Protein AF-A0AAN8SX82-F1 (afdb_monomer_lite)

Organism: Solanum bulbocastanum (NCBI:txid147425)

Secondary structure (DSSP, 8-state):
------------EEEEE-------------------SSHHHHHHHHHHHHHH----HHHHHHHHH-HHHHHHHHHH-PPPPPHHHHHHHHHHHHHHHHH---EEEEE-SHHHHHHHHHHHHHHHHHHHHHTS--S------

pLDDT: mean 71.56, std 21.74, range [29.61, 97.31]

Sequence (141 aa):
MGDNRRCLCSHGISGYVTVRASSSSAHFQNNVRSIALTEFIELFFANRYRRIRGLAVTDINAAEWCEKKMEYTLLCGKPEKTKAMKAGSSRHEALKEEVIKKVKVRVDSAEDVWALKFFNFIVGANPLLFDGLTRELPLFC

InterPro domains:
  IPR019190 Exonuclease V [PF09810] (48-140)
  IPR019190 Exonuclease V [PTHR14464] (46-140)

Foldseek 3Di:
DDDPPPPPPDDFDWAWAWDDDDDDDDDDDDDDDDDDDVCPVVVVLVVLCVVPHPDDPVLVVVCVVPVVVSVCCSVVNDDDQDPVNVVVVVVLVVVQCVQTPIHIDTDRDPVSVVVRLVRQQVSQVVCCVVVVDHPDHDDDD

Radius of gyration: 20.15 Å; chains: 1; bounding box: 64×48×43 Å

Structure (mmCIF, N/CA/C/O backbone):
data_AF-A0AAN8SX82-F1
#
_entry.id   AF-A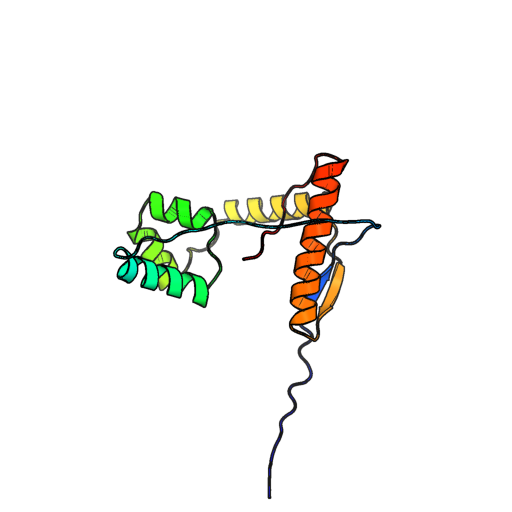0AAN8SX82-F1
#
loop_
_atom_site.group_PDB
_atom_site.id
_atom_site.type_symbol
_atom_site.label_atom_id
_atom_site.label_alt_id
_atom_site.label_comp_id
_atom_site.label_asym_id
_atom_site.label_entity_id
_atom_site.label_seq_id
_atom_site.pdbx_PDB_ins_code
_atom_site.Cartn_x
_atom_site.Cartn_y
_atom_site.Cartn_z
_atom_site.occupancy
_atom_site.B_iso_or_equiv
_atom_site.auth_seq_id
_atom_site.auth_comp_id
_atom_site.auth_asym_id
_atom_site.auth_atom_id
_atom_site.pdbx_PDB_model_num
ATOM 1 N N . MET A 1 1 ? 47.687 -2.735 0.431 1.00 36.25 1 MET A N 1
ATOM 2 C CA . MET A 1 1 ? 46.968 -3.793 -0.313 1.00 36.25 1 MET A CA 1
ATOM 3 C C . MET A 1 1 ? 45.875 -4.326 0.592 1.00 36.25 1 MET A C 1
ATOM 5 O O . MET A 1 1 ? 46.192 -4.887 1.628 1.00 36.25 1 MET A O 1
ATOM 9 N N . GLY A 1 2 ? 44.615 -4.049 0.269 1.00 34.31 2 GLY A N 1
ATOM 10 C CA . GLY A 1 2 ? 43.476 -4.384 1.123 1.00 34.31 2 GLY A CA 1
ATOM 11 C C . GLY A 1 2 ? 42.199 -3.730 0.608 1.00 34.31 2 GLY A C 1
ATOM 12 O O . GLY A 1 2 ? 41.599 -2.924 1.305 1.00 34.31 2 GLY A O 1
ATOM 13 N N . ASP A 1 3 ? 41.845 -4.023 -0.644 1.00 31.14 3 ASP A N 1
ATOM 14 C CA . ASP A 1 3 ? 40.571 -3.635 -1.250 1.00 31.14 3 ASP A CA 1
ATOM 15 C C . ASP A 1 3 ? 39.523 -4.692 -0.870 1.00 31.14 3 ASP A C 1
ATOM 17 O O . ASP A 1 3 ? 39.472 -5.781 -1.442 1.00 31.14 3 ASP A O 1
ATOM 21 N N . ASN A 1 4 ? 38.746 -4.410 0.179 1.00 32.25 4 ASN A N 1
ATOM 22 C CA . ASN A 1 4 ? 37.670 -5.278 0.648 1.00 32.25 4 ASN A CA 1
ATOM 23 C C . ASN A 1 4 ? 36.369 -4.884 -0.062 1.00 32.25 4 ASN A C 1
ATOM 25 O O . ASN A 1 4 ? 35.487 -4.249 0.520 1.00 32.25 4 ASN A O 1
ATOM 29 N N . ARG A 1 5 ? 36.260 -5.275 -1.338 1.00 37.59 5 ARG A N 1
ATOM 30 C CA . ARG A 1 5 ? 34.985 -5.367 -2.055 1.00 37.59 5 ARG A CA 1
ATOM 31 C C . ARG A 1 5 ? 34.102 -6.387 -1.344 1.00 37.59 5 ARG A C 1
ATOM 33 O O . ARG A 1 5 ? 34.117 -7.576 -1.648 1.00 37.59 5 ARG A O 1
ATOM 40 N N . ARG A 1 6 ? 33.328 -5.917 -0.368 1.00 34.41 6 ARG A N 1
ATOM 41 C CA . ARG A 1 6 ? 32.307 -6.725 0.289 1.00 34.41 6 ARG A CA 1
ATOM 42 C C . ARG A 1 6 ? 31.091 -6.787 -0.630 1.00 34.41 6 ARG A C 1
ATOM 44 O O . ARG A 1 6 ? 30.217 -5.927 -0.592 1.00 34.41 6 ARG A O 1
ATOM 51 N N . CYS A 1 7 ? 31.082 -7.810 -1.480 1.00 33.47 7 CYS A N 1
ATOM 52 C CA . CYS A 1 7 ? 29.900 -8.297 -2.174 1.00 33.47 7 CYS A CA 1
ATOM 53 C C . CYS A 1 7 ? 28.770 -8.494 -1.151 1.00 33.47 7 CYS A C 1
ATOM 55 O O . CYS A 1 7 ? 28.850 -9.378 -0.301 1.00 33.47 7 CYS A O 1
ATOM 57 N N . LEU A 1 8 ? 27.723 -7.675 -1.221 1.00 34.47 8 LEU A N 1
ATOM 58 C CA . LEU A 1 8 ? 26.457 -7.912 -0.527 1.00 34.47 8 LEU A CA 1
ATOM 59 C C . LEU A 1 8 ? 25.473 -8.549 -1.516 1.00 34.47 8 LEU A C 1
ATOM 61 O O . LEU A 1 8 ? 24.435 -7.986 -1.841 1.00 34.47 8 LEU A O 1
ATOM 65 N N . CYS A 1 9 ? 25.816 -9.739 -2.006 1.00 38.53 9 CYS A N 1
ATOM 66 C CA . CYS A 1 9 ? 24.846 -10.652 -2.601 1.00 38.53 9 CYS A CA 1
ATOM 67 C C . CYS A 1 9 ? 24.329 -11.556 -1.483 1.00 38.53 9 CYS A C 1
ATOM 69 O O . CYS A 1 9 ? 25.017 -12.519 -1.170 1.00 38.53 9 CYS A O 1
ATOM 71 N N . SER A 1 10 ? 23.174 -11.233 -0.882 1.00 35.22 10 SER A N 1
ATOM 72 C CA . SER A 1 10 ? 22.257 -12.198 -0.230 1.00 35.22 10 SER A CA 1
ATOM 73 C C . SER A 1 10 ? 21.246 -11.506 0.694 1.00 35.22 10 SER A C 1
ATOM 75 O O . SER A 1 10 ? 21.311 -11.656 1.909 1.00 35.22 10 SER A O 1
ATOM 77 N N . HIS A 1 11 ? 20.284 -10.775 0.137 1.00 33.06 11 HIS A N 1
ATOM 78 C CA . HIS A 1 11 ? 18.983 -10.586 0.788 1.00 33.06 11 HIS A CA 1
ATOM 79 C C . HIS A 1 11 ? 17.925 -10.718 -0.301 1.00 33.06 11 HIS A C 1
ATOM 81 O O . HIS A 1 11 ? 17.509 -9.727 -0.889 1.00 33.06 11 HIS A O 1
ATOM 87 N N . GLY A 1 12 ? 17.554 -11.963 -0.617 1.00 33.12 12 GLY A N 1
ATOM 88 C CA . GLY A 1 12 ? 16.470 -12.240 -1.553 1.00 33.12 12 GLY A CA 1
ATOM 89 C C . GLY A 1 12 ? 15.200 -11.572 -1.041 1.00 33.12 12 GLY A C 1
ATOM 90 O O . GLY A 1 12 ? 14.645 -11.975 -0.016 1.00 33.12 12 GLY A O 1
ATOM 91 N N . ILE A 1 13 ? 14.769 -10.518 -1.725 1.00 41.25 13 ILE A N 1
ATOM 92 C CA . ILE A 1 13 ? 13.527 -9.827 -1.411 1.00 41.25 13 ILE A CA 1
ATOM 93 C C . ILE A 1 13 ? 12.418 -10.791 -1.839 1.00 41.25 13 ILE A C 1
ATOM 95 O O . ILE A 1 13 ? 12.281 -11.132 -3.011 1.00 41.25 13 ILE A O 1
ATOM 99 N N . SER A 1 14 ? 11.664 -11.320 -0.875 1.00 40.97 14 SER A N 1
ATOM 100 C CA . SER A 1 14 ? 10.545 -12.221 -1.163 1.00 40.97 14 SER A CA 1
ATOM 101 C C . SER A 1 14 ? 9.397 -11.403 -1.758 1.00 40.97 14 SER A C 1
ATOM 103 O O . SER A 1 14 ? 8.643 -10.761 -1.028 1.00 40.97 14 SER A O 1
ATOM 105 N N . GLY A 1 15 ? 9.258 -11.428 -3.080 1.00 53.84 15 GLY A N 1
ATOM 106 C CA . GLY A 1 15 ? 8.089 -10.926 -3.793 1.00 53.84 15 GLY A CA 1
ATOM 107 C C . GLY A 1 15 ? 6.920 -11.906 -3.713 1.00 53.84 15 GLY A C 1
ATOM 108 O O . GLY A 1 15 ? 7.077 -13.053 -3.291 1.00 53.84 15 GLY A O 1
ATOM 109 N N . TYR A 1 16 ? 5.732 -11.458 -4.120 1.00 51.47 16 TYR A N 1
ATOM 110 C CA . TYR A 1 16 ? 4.589 -12.339 -4.338 1.00 51.47 16 TYR A CA 1
ATOM 111 C C . TYR A 1 16 ? 4.025 -12.125 -5.753 1.00 51.47 16 TYR A C 1
ATOM 113 O O . TYR A 1 16 ? 3.827 -10.987 -6.178 1.00 51.47 16 TYR A O 1
ATOM 121 N N . VAL A 1 17 ? 3.782 -13.223 -6.467 1.00 46.62 17 VAL A N 1
ATOM 122 C CA . VAL A 1 17 ? 3.201 -13.324 -7.813 1.00 46.62 17 VAL A CA 1
ATOM 123 C C . VAL A 1 17 ? 1.800 -13.915 -7.705 1.00 46.62 17 VAL A C 1
ATOM 125 O O . VAL A 1 17 ? 1.540 -14.768 -6.861 1.00 46.62 17 VAL A O 1
ATOM 128 N N . THR A 1 18 ? 0.890 -13.486 -8.566 1.00 48.75 18 THR A N 1
ATOM 129 C CA . THR A 1 18 ? -0.498 -13.961 -8.626 1.00 48.75 18 THR A CA 1
ATOM 130 C C . THR A 1 18 ? -0.740 -14.513 -10.039 1.00 48.75 18 THR A C 1
ATOM 132 O O . THR A 1 18 ? -0.568 -13.773 -10.983 1.00 48.75 18 THR A O 1
ATOM 135 N N . VAL A 1 19 ? -1.025 -15.807 -10.264 1.00 38.09 19 VAL A N 1
ATOM 136 C CA . VAL A 1 19 ? -0.973 -16.410 -11.631 1.00 38.09 19 VAL A CA 1
ATOM 137 C C . VAL A 1 19 ? -2.336 -16.944 -12.102 1.00 38.09 19 VAL A C 1
ATOM 139 O O . VAL A 1 19 ? -2.891 -17.790 -11.402 1.00 38.09 19 VAL A O 1
ATOM 142 N N . ARG A 1 20 ? -2.804 -16.590 -13.322 1.00 37.50 20 ARG A N 1
ATOM 143 C CA . ARG A 1 20 ? -3.320 -17.557 -14.335 1.00 37.50 20 ARG A CA 1
ATOM 144 C C . ARG A 1 20 ? -3.482 -16.979 -15.764 1.00 37.50 20 ARG A C 1
ATOM 146 O O . ARG A 1 20 ? -3.877 -15.835 -15.918 1.00 37.50 20 ARG A O 1
ATOM 153 N N . ALA A 1 21 ? -3.166 -17.849 -16.740 1.00 33.38 21 ALA A N 1
ATOM 154 C CA . ALA A 1 21 ? -3.396 -17.901 -18.201 1.00 33.38 21 ALA A CA 1
ATOM 155 C C . ALA A 1 21 ? -3.563 -16.602 -19.039 1.00 33.38 21 ALA A C 1
ATOM 157 O O . ALA A 1 21 ? -4.470 -15.807 -18.835 1.00 33.38 21 ALA A O 1
ATOM 158 N N . SER A 1 22 ? -2.682 -16.510 -20.047 1.00 35.69 22 SER A N 1
ATOM 159 C CA . SER A 1 22 ? -2.584 -15.626 -21.235 1.00 35.69 22 SER A CA 1
ATOM 160 C C . SER A 1 22 ? -3.924 -15.209 -21.877 1.00 35.69 22 SER A C 1
ATOM 162 O O . SER A 1 22 ? -4.836 -16.025 -21.896 1.00 35.69 22 SER A O 1
ATOM 164 N N . SER A 1 23 ? -4.116 -14.017 -22.471 1.00 38.12 23 SER A N 1
ATOM 165 C CA . SER A 1 23 ? -3.261 -13.275 -23.432 1.00 38.12 23 SER A CA 1
ATOM 166 C C . SER A 1 23 ? -3.745 -11.821 -23.706 1.00 38.12 23 SER A C 1
ATOM 168 O O . SER A 1 23 ? -4.950 -11.622 -23.799 1.00 38.12 23 SER A O 1
ATOM 170 N N . SER A 1 24 ? -2.787 -10.894 -23.966 1.00 37.41 24 SER A N 1
ATOM 171 C CA . SER A 1 24 ? -2.795 -9.664 -24.839 1.00 37.41 24 SER A CA 1
ATOM 172 C C . SER A 1 24 ? -3.853 -8.547 -24.655 1.00 37.41 24 SER A C 1
ATOM 174 O O . SER A 1 24 ? -5.013 -8.863 -24.474 1.00 37.41 24 SER A O 1
ATOM 176 N N . SER A 1 25 ? -3.642 -7.233 -24.877 1.00 36.22 25 SER A N 1
ATOM 177 C CA . SER A 1 25 ? -2.532 -6.243 -24.963 1.00 36.22 25 SER A CA 1
ATOM 178 C C . SER A 1 25 ? -3.181 -4.835 -25.146 1.00 36.22 25 SER A C 1
ATOM 180 O O . SER A 1 25 ? -4.325 -4.780 -25.589 1.00 36.22 25 SER A O 1
ATOM 182 N N . ALA A 1 26 ? -2.411 -3.747 -24.933 1.00 36.38 26 ALA A N 1
ATOM 183 C CA . ALA A 1 26 ? -2.594 -2.340 -25.386 1.00 36.38 26 ALA A CA 1
ATOM 184 C C . ALA A 1 26 ? -3.407 -1.366 -24.495 1.00 36.38 26 ALA A C 1
ATOM 186 O O . ALA A 1 26 ? -4.350 -1.766 -23.831 1.00 36.38 26 ALA A O 1
ATOM 187 N N . HIS A 1 27 ? -3.170 -0.043 -24.473 1.00 29.61 27 HIS A N 1
ATOM 188 C CA . HIS A 1 27 ? -1.968 0.812 -24.570 1.00 29.61 27 HIS A CA 1
ATOM 189 C C . HIS A 1 27 ? -2.339 2.176 -23.918 1.00 29.61 27 HIS A C 1
ATOM 191 O O . HIS A 1 27 ? -3.500 2.574 -23.911 1.00 29.61 27 HIS A O 1
ATOM 197 N N . PHE A 1 28 ? -1.348 2.859 -23.349 1.00 33.84 28 PHE A N 1
ATOM 198 C CA . PHE A 1 28 ? -1.391 4.055 -22.481 1.00 33.84 28 PHE A CA 1
ATOM 199 C C . PHE A 1 28 ? -1.443 5.398 -23.257 1.00 33.84 28 PHE A C 1
ATOM 201 O O . PHE A 1 28 ? -0.875 5.445 -24.344 1.00 33.84 28 PHE A O 1
ATOM 208 N N . GLN A 1 29 ? -2.008 6.486 -22.684 1.00 41.62 29 GLN A N 1
ATOM 209 C CA . GLN A 1 29 ? -1.299 7.764 -22.378 1.00 41.62 29 GLN A CA 1
ATOM 210 C C . GLN A 1 29 ? -2.193 8.933 -21.889 1.00 41.62 29 GLN A C 1
ATOM 212 O O . GLN A 1 29 ? -3.299 9.154 -22.369 1.00 41.62 29 GLN A O 1
ATOM 217 N N . ASN A 1 30 ? -1.631 9.697 -20.939 1.00 45.00 30 ASN A N 1
ATOM 218 C CA . ASN A 1 30 ? -2.155 10.889 -20.249 1.00 45.00 30 ASN A CA 1
ATOM 219 C C . ASN A 1 30 ? -1.647 12.205 -20.878 1.00 45.00 30 ASN A C 1
ATOM 221 O O . ASN A 1 30 ? -0.646 12.199 -21.592 1.00 45.00 30 ASN A O 1
ATOM 225 N N . ASN A 1 31 ? -2.225 13.353 -20.494 1.00 33.97 31 ASN A N 1
ATOM 226 C CA . ASN A 1 31 ? -1.607 14.672 -20.686 1.00 33.97 31 ASN A CA 1
ATOM 227 C C . ASN A 1 31 ? -1.845 15.580 -19.462 1.00 33.97 31 ASN A C 1
ATOM 229 O O . ASN A 1 31 ? -2.975 15.709 -18.998 1.00 33.97 31 ASN A O 1
ATOM 233 N N . VAL A 1 32 ? -0.780 16.199 -18.946 1.00 43.47 32 VAL A N 1
ATOM 234 C CA . VAL A 1 32 ? -0.779 17.116 -17.793 1.00 43.47 32 VAL A CA 1
ATOM 235 C C . VAL A 1 32 ? -0.088 18.408 -18.223 1.00 43.47 32 VAL A C 1
ATOM 237 O O . VAL A 1 32 ? 0.981 18.357 -18.832 1.00 43.47 32 VAL A O 1
ATOM 240 N N . ARG A 1 33 ? -0.656 19.568 -17.877 1.00 38.94 33 ARG A N 1
ATOM 241 C CA . ARG A 1 33 ? 0.026 20.867 -17.976 1.00 38.94 33 ARG A CA 1
ATOM 242 C C . ARG A 1 33 ? -0.132 21.673 -16.689 1.00 38.94 33 ARG A C 1
ATOM 244 O O . ARG A 1 33 ? -1.159 21.601 -16.025 1.00 38.94 33 ARG A O 1
ATOM 251 N N . SER A 1 34 ? 0.959 22.353 -16.349 1.00 45.25 34 SER A N 1
ATOM 252 C CA . SER A 1 34 ? 1.325 22.894 -15.042 1.00 45.25 34 SER A CA 1
ATOM 253 C C . SER A 1 34 ? 0.805 24.301 -14.784 1.00 45.25 34 SER A C 1
ATOM 255 O O . SER A 1 34 ? 0.550 25.050 -15.724 1.00 45.25 34 SER A O 1
ATOM 257 N N . ILE A 1 35 ? 0.779 24.690 -13.506 1.00 43.25 35 ILE A N 1
ATOM 258 C CA . ILE A 1 35 ? 0.732 26.091 -13.077 1.00 43.25 35 ILE A CA 1
ATOM 259 C C . ILE A 1 35 ? 1.632 26.235 -11.842 1.00 43.25 35 ILE A C 1
ATOM 261 O O . ILE A 1 35 ? 1.479 25.496 -10.872 1.00 43.25 35 ILE A O 1
ATOM 265 N N . ALA A 1 36 ? 2.590 27.158 -11.925 1.00 58.59 36 ALA A N 1
ATOM 266 C CA . ALA A 1 36 ? 3.586 27.468 -10.905 1.00 58.59 36 ALA A CA 1
ATOM 267 C C . ALA A 1 36 ? 3.127 28.652 -10.037 1.00 58.59 36 ALA A C 1
ATOM 269 O O . ALA A 1 36 ? 2.504 29.576 -10.560 1.00 58.59 36 ALA A O 1
ATOM 270 N N . LEU A 1 37 ? 3.506 28.605 -8.749 1.00 43.22 37 LEU A N 1
ATOM 271 C CA . LEU A 1 37 ? 3.448 29.618 -7.665 1.00 43.22 37 LEU A CA 1
ATOM 272 C C . LEU A 1 37 ? 2.671 29.235 -6.383 1.00 43.22 37 LEU A C 1
ATOM 274 O O . LEU A 1 37 ? 2.750 29.960 -5.397 1.00 43.22 37 LEU A O 1
ATOM 278 N N . THR A 1 38 ? 2.084 28.036 -6.302 1.00 51.47 38 THR A N 1
ATOM 279 C CA . THR A 1 38 ? 1.798 27.321 -5.027 1.00 51.47 38 THR A CA 1
ATOM 280 C C . THR A 1 38 ? 3.000 26.500 -4.528 1.00 51.47 38 THR A C 1
ATOM 282 O O . THR A 1 38 ? 2.935 25.782 -3.530 1.00 51.47 38 THR A O 1
ATOM 285 N N . GLU A 1 39 ? 4.128 26.608 -5.230 1.00 50.94 39 GLU A N 1
ATOM 286 C CA . GLU A 1 39 ? 5.157 25.580 -5.271 1.00 50.94 39 GLU A CA 1
ATOM 287 C C . GLU A 1 39 ? 5.915 25.385 -3.963 1.00 50.94 39 GLU A C 1
ATOM 289 O O . GLU A 1 39 ? 6.359 24.285 -3.748 1.00 50.94 39 GLU A O 1
ATOM 294 N N . PHE A 1 40 ? 6.073 26.337 -3.043 1.00 50.28 40 PHE A N 1
ATOM 295 C CA . PHE A 1 40 ? 6.997 26.100 -1.915 1.00 50.28 40 PHE A CA 1
ATOM 296 C C . PHE A 1 40 ? 6.439 25.166 -0.822 1.00 50.28 40 PHE A C 1
ATOM 298 O O . PHE A 1 40 ? 7.146 24.282 -0.331 1.00 50.28 40 PHE A O 1
ATOM 305 N N . ILE A 1 41 ? 5.161 25.327 -0.463 1.00 54.78 41 ILE A N 1
ATOM 306 C CA . ILE A 1 41 ? 4.468 24.446 0.492 1.00 54.78 41 ILE A CA 1
ATOM 307 C C . ILE A 1 41 ? 4.127 23.124 -0.199 1.00 54.78 41 ILE A C 1
ATOM 309 O O . ILE A 1 41 ? 4.460 22.061 0.324 1.00 54.78 41 ILE A O 1
ATOM 313 N N . GLU A 1 42 ? 3.583 23.184 -1.416 1.00 56.62 42 GLU A N 1
ATOM 314 C CA . GLU A 1 42 ? 3.315 22.004 -2.246 1.00 56.62 42 GLU A CA 1
ATOM 315 C C . GLU A 1 42 ? 4.579 21.181 -2.508 1.00 56.62 42 GLU A C 1
ATOM 317 O O . GLU A 1 42 ? 4.555 19.966 -2.370 1.00 56.62 42 GLU A O 1
ATOM 322 N N . LEU A 1 43 ? 5.724 21.804 -2.794 1.00 59.12 43 LEU A N 1
ATOM 323 C CA . LEU A 1 43 ? 7.001 21.117 -3.011 1.00 59.12 43 LEU A CA 1
ATOM 324 C C . LEU A 1 43 ? 7.543 20.531 -1.710 1.00 59.12 43 LEU A C 1
ATOM 326 O O . LEU A 1 43 ? 8.124 19.450 -1.742 1.00 59.12 43 LEU A O 1
ATOM 330 N N . PHE A 1 44 ? 7.353 21.182 -0.558 1.00 61.34 44 PHE A N 1
ATOM 331 C CA . PHE A 1 44 ? 7.737 20.598 0.728 1.00 61.34 44 PHE A CA 1
ATOM 332 C C . PHE A 1 44 ? 6.896 19.359 1.052 1.00 61.34 44 PHE A C 1
ATOM 334 O O . PHE A 1 44 ? 7.458 18.306 1.372 1.00 61.34 44 PHE A O 1
ATOM 341 N N . PHE A 1 45 ? 5.571 19.457 0.912 1.00 63.16 45 PHE A N 1
ATOM 342 C CA . PHE A 1 45 ? 4.659 18.333 1.101 1.00 63.16 45 PHE A CA 1
ATOM 343 C C . PHE A 1 45 ? 4.930 17.231 0.073 1.00 63.16 45 PHE A C 1
ATOM 345 O O . PHE A 1 45 ? 5.210 16.099 0.466 1.00 63.16 45 PHE A O 1
ATOM 352 N N . ALA A 1 46 ? 4.968 17.540 -1.222 1.00 62.84 46 ALA A N 1
ATOM 353 C CA . ALA A 1 46 ? 5.244 16.592 -2.299 1.00 62.84 46 ALA A CA 1
ATOM 354 C C . ALA A 1 46 ? 6.620 15.927 -2.162 1.00 62.84 46 ALA A C 1
ATOM 356 O O . ALA A 1 46 ? 6.721 14.712 -2.321 1.00 62.84 46 ALA A O 1
ATOM 357 N N . ASN A 1 47 ? 7.674 16.664 -1.791 1.00 66.00 47 ASN A N 1
ATOM 358 C CA . ASN A 1 47 ? 8.992 16.073 -1.533 1.00 66.00 47 ASN A CA 1
ATOM 359 C C . ASN A 1 47 ? 8.999 15.188 -0.286 1.00 66.00 47 ASN A C 1
ATOM 361 O O . ASN A 1 47 ? 9.769 14.230 -0.219 1.00 66.00 47 ASN A O 1
ATOM 365 N N . ARG A 1 48 ? 8.187 15.489 0.731 1.00 69.12 48 ARG A N 1
ATOM 366 C CA . ARG A 1 48 ? 8.032 14.624 1.911 1.00 69.12 48 ARG A CA 1
ATOM 367 C C . ARG A 1 48 ? 7.267 13.356 1.559 1.00 69.12 48 ARG A C 1
ATOM 369 O O . ARG A 1 48 ? 7.744 12.281 1.911 1.00 69.12 48 ARG A O 1
ATOM 376 N N . TYR A 1 49 ? 6.162 13.461 0.820 1.00 69.38 49 TYR A N 1
ATOM 377 C CA . TYR A 1 49 ? 5.461 12.303 0.270 1.00 69.38 49 TYR A CA 1
ATOM 378 C C . TYR A 1 49 ? 6.432 11.468 -0.562 1.00 69.38 49 TYR A C 1
ATOM 380 O O . TYR A 1 49 ? 6.803 10.379 -0.151 1.00 69.38 49 TYR A O 1
ATOM 388 N N . ARG A 1 50 ? 6.989 12.010 -1.645 1.00 65.25 50 ARG A N 1
ATOM 389 C CA . ARG A 1 50 ? 7.834 11.256 -2.581 1.00 65.25 50 ARG A CA 1
ATOM 390 C C . ARG A 1 50 ? 9.078 10.618 -1.944 1.00 65.25 50 ARG A C 1
ATOM 392 O O . ARG A 1 50 ? 9.526 9.587 -2.432 1.00 65.25 50 ARG A O 1
ATOM 399 N N . ARG A 1 51 ? 9.614 11.181 -0.850 1.00 67.81 51 ARG A N 1
ATOM 400 C CA . ARG A 1 51 ? 10.719 10.575 -0.079 1.00 67.81 51 ARG A CA 1
ATOM 401 C C . ARG A 1 51 ? 10.284 9.490 0.909 1.00 67.81 51 ARG A C 1
ATOM 403 O O . ARG A 1 51 ? 11.082 8.603 1.185 1.00 67.81 51 ARG A O 1
ATOM 410 N N . ILE A 1 52 ? 9.076 9.569 1.471 1.00 68.12 52 ILE A N 1
ATOM 411 C CA . ILE A 1 52 ? 8.602 8.656 2.528 1.00 68.12 52 ILE A CA 1
ATOM 412 C C . ILE A 1 52 ? 7.671 7.574 1.959 1.00 68.12 52 ILE A C 1
ATOM 414 O O . ILE A 1 52 ? 7.817 6.402 2.297 1.00 68.12 52 ILE A O 1
ATOM 418 N N . ARG A 1 53 ? 6.684 7.956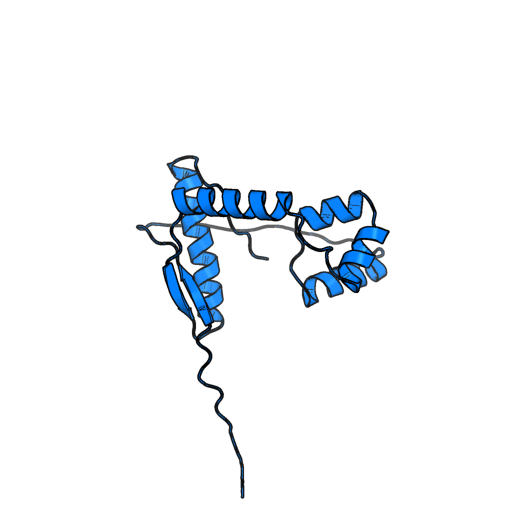 1.138 1.00 71.38 53 ARG A N 1
ATOM 419 C CA . ARG A 1 53 ? 5.667 7.070 0.544 1.00 71.38 53 ARG A CA 1
ATOM 420 C C . ARG A 1 53 ? 4.868 7.744 -0.581 1.00 71.38 53 ARG A C 1
ATOM 422 O O . ARG A 1 53 ? 4.617 8.943 -0.546 1.00 71.38 53 ARG A O 1
ATOM 429 N N . GLY A 1 54 ? 4.362 6.950 -1.525 1.00 75.69 54 GLY A N 1
ATOM 430 C CA . GLY A 1 54 ? 3.416 7.437 -2.538 1.00 75.69 54 GLY A CA 1
ATOM 431 C C . GLY A 1 54 ? 2.163 8.087 -1.930 1.00 75.69 54 GLY A C 1
ATOM 432 O O . GLY A 1 54 ? 1.740 7.722 -0.828 1.00 75.69 54 GLY A O 1
ATOM 433 N N . LEU A 1 55 ? 1.587 9.052 -2.654 1.00 80.19 55 LEU A N 1
ATOM 434 C CA . LEU A 1 55 ? 0.348 9.735 -2.279 1.00 80.19 55 LEU A CA 1
ATOM 435 C C . LEU A 1 55 ? -0.837 8.766 -2.402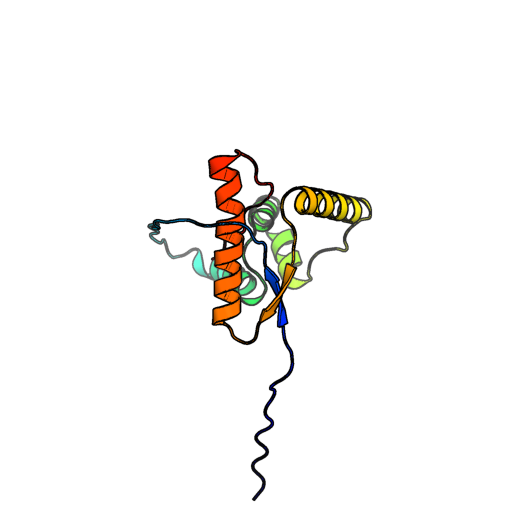 1.00 80.19 55 LEU A C 1
ATOM 437 O O . LEU A 1 55 ? -1.045 8.177 -3.461 1.00 80.19 55 LEU A O 1
ATOM 441 N N . ALA A 1 56 ? -1.616 8.602 -1.332 1.00 81.75 56 ALA A N 1
ATOM 442 C CA . ALA A 1 56 ? -2.846 7.813 -1.346 1.00 81.75 56 ALA A CA 1
ATOM 443 C C . ALA A 1 56 ? -4.088 8.714 -1.337 1.00 81.75 56 ALA A C 1
ATOM 445 O O . ALA A 1 56 ? -4.054 9.829 -0.824 1.00 81.75 56 ALA A O 1
ATOM 446 N N . VAL A 1 57 ? -5.230 8.196 -1.801 1.00 84.62 57 VAL A N 1
ATOM 447 C CA . VAL A 1 57 ? -6.528 8.901 -1.715 1.00 84.62 57 VAL A CA 1
ATOM 448 C C . VAL A 1 57 ? -6.856 9.294 -0.270 1.00 84.62 57 VAL A C 1
ATOM 450 O O . VAL A 1 57 ? -7.346 10.387 -0.010 1.00 84.62 57 VAL A O 1
ATOM 453 N N . THR A 1 58 ? -6.496 8.448 0.700 1.00 85.38 58 THR A N 1
ATOM 454 C CA . THR A 1 58 ? -6.650 8.773 2.126 1.00 85.38 58 THR A CA 1
ATOM 455 C C . THR A 1 58 ? -5.864 10.008 2.544 1.00 85.38 58 THR A C 1
ATOM 457 O O . THR A 1 58 ? -6.237 10.655 3.514 1.00 85.38 58 THR A O 1
ATOM 460 N N . ASP A 1 59 ? -4.755 10.298 1.861 1.00 84.38 59 ASP A N 1
ATOM 461 C CA . ASP A 1 59 ? -3.935 11.463 2.159 1.00 84.38 59 ASP A CA 1
ATOM 462 C C . ASP A 1 59 ? -4.586 12.742 1.616 1.00 84.38 59 ASP A C 1
ATOM 464 O O . ASP A 1 59 ? -4.636 13.738 2.329 1.00 84.38 59 ASP A O 1
ATOM 468 N N . ILE A 1 60 ? -5.181 12.683 0.420 1.00 84.81 60 ILE A N 1
ATOM 469 C CA . ILE A 1 60 ? -5.950 13.795 -0.160 1.00 84.81 60 ILE A CA 1
ATOM 470 C C . ILE A 1 60 ? -7.121 14.160 0.760 1.00 84.81 60 ILE A C 1
ATOM 472 O O . ILE A 1 60 ? -7.215 15.298 1.209 1.00 84.81 60 ILE A O 1
ATOM 476 N N . ASN A 1 61 ? -7.952 13.183 1.133 1.00 88.44 61 ASN A N 1
ATOM 477 C CA . ASN A 1 61 ? -9.107 13.434 2.004 1.00 88.44 61 ASN A CA 1
ATOM 478 C C . ASN A 1 61 ? -8.690 13.905 3.406 1.00 88.44 61 ASN A C 1
ATOM 480 O O . ASN A 1 61 ? -9.376 14.700 4.039 1.00 88.44 61 ASN A O 1
ATOM 484 N N . ALA A 1 62 ? -7.566 13.410 3.933 1.00 85.38 62 ALA A N 1
ATOM 485 C CA . ALA A 1 62 ? -7.083 13.850 5.237 1.00 85.38 62 ALA A CA 1
ATOM 486 C C . ALA A 1 62 ? -6.520 15.280 5.202 1.00 85.38 62 ALA A C 1
ATOM 488 O O . ALA A 1 62 ? -6.667 15.993 6.195 1.00 85.38 62 ALA A O 1
ATOM 489 N N . ALA A 1 63 ? -5.898 15.689 4.091 1.00 84.81 63 ALA A N 1
ATOM 490 C CA . ALA A 1 63 ? -5.461 17.065 3.878 1.00 84.81 63 ALA A CA 1
ATOM 491 C C . ALA A 1 63 ? -6.660 18.012 3.720 1.00 84.81 63 ALA A C 1
ATOM 493 O O . ALA A 1 63 ? -6.681 19.051 4.370 1.00 84.81 63 ALA A O 1
ATOM 494 N N . GLU A 1 64 ? -7.676 17.608 2.952 1.00 88.25 64 GLU A N 1
ATOM 495 C CA . GLU A 1 64 ? -8.924 18.364 2.775 1.00 88.25 64 GLU A CA 1
ATOM 496 C C . GLU A 1 64 ? -9.668 18.561 4.103 1.00 88.25 64 GLU A C 1
ATOM 498 O O . GLU A 1 64 ? -10.099 19.667 4.415 1.00 88.25 64 GLU A O 1
ATOM 503 N N . TRP A 1 65 ? -9.737 17.525 4.944 1.00 89.88 65 TRP A N 1
ATOM 504 C CA . TRP A 1 65 ? -10.363 17.644 6.262 1.00 89.88 65 TRP A CA 1
ATOM 505 C C . TRP A 1 65 ? -9.603 18.590 7.203 1.00 89.88 65 TRP A C 1
ATOM 507 O O . TRP A 1 65 ? -10.208 19.366 7.942 1.00 89.88 65 TRP A O 1
ATOM 517 N N . CYS A 1 66 ? -8.271 18.470 7.261 1.00 86.56 66 CYS A N 1
ATOM 518 C CA . CYS A 1 66 ? -7.421 19.350 8.060 1.00 86.56 66 CYS A CA 1
ATOM 519 C C . CYS A 1 66 ? -5.951 19.248 7.627 1.00 86.56 66 CYS A C 1
ATOM 521 O O . CYS A 1 66 ? -5.238 18.307 7.994 1.00 86.56 66 CYS A O 1
ATOM 523 N N . GLU A 1 67 ? -5.463 20.285 6.951 1.00 84.69 67 GLU A N 1
ATOM 524 C CA . GLU A 1 67 ? -4.076 20.389 6.482 1.00 84.69 67 GLU A CA 1
ATOM 525 C C . GLU A 1 67 ? -3.061 20.191 7.617 1.00 84.69 67 GLU A C 1
ATOM 527 O O . GLU A 1 67 ? -2.106 19.418 7.495 1.00 84.69 67 GLU A O 1
ATOM 532 N N . LYS A 1 68 ? -3.306 20.813 8.781 1.00 85.06 68 LYS A N 1
ATOM 533 C CA . LYS A 1 68 ? -2.393 20.727 9.929 1.00 85.06 68 LYS A CA 1
ATOM 534 C C . LYS A 1 68 ? -2.279 19.304 10.472 1.00 85.06 68 LYS A C 1
ATOM 536 O O . LYS A 1 68 ? -1.191 18.858 10.835 1.00 85.06 68 LYS A O 1
ATOM 541 N N . LYS A 1 69 ? -3.384 18.554 10.495 1.00 87.19 69 LYS A N 1
ATOM 542 C CA . LYS A 1 69 ? -3.390 17.140 10.898 1.00 87.19 69 LYS A CA 1
ATOM 543 C C . LYS A 1 69 ? -2.561 16.289 9.936 1.00 87.19 69 LYS A C 1
ATOM 545 O O . LYS A 1 69 ? -1.867 15.367 10.378 1.00 87.19 69 LYS A O 1
ATOM 550 N N . MET A 1 70 ? -2.617 16.590 8.640 1.00 85.25 70 MET A N 1
ATOM 551 C CA . MET A 1 70 ? -1.784 15.912 7.654 1.00 85.25 70 MET A CA 1
ATOM 552 C C . MET A 1 70 ? -0.299 16.211 7.875 1.00 85.25 70 MET A C 1
ATOM 554 O O . MET A 1 70 ? 0.506 15.281 7.920 1.00 85.25 70 MET A O 1
ATOM 558 N N . GLU A 1 71 ? 0.059 17.478 8.098 1.00 83.81 71 GLU A N 1
ATOM 559 C CA . GLU A 1 71 ? 1.434 17.875 8.422 1.00 83.81 71 GLU A CA 1
ATOM 560 C C . GLU A 1 71 ? 1.984 17.073 9.612 1.00 83.81 71 GLU A C 1
ATOM 562 O O . GLU A 1 71 ? 3.034 16.437 9.502 1.00 83.81 71 GLU A O 1
ATOM 567 N N . TYR A 1 72 ? 1.230 16.996 10.713 1.00 86.56 72 TYR A N 1
ATOM 568 C CA . TYR A 1 72 ? 1.608 16.181 11.872 1.00 86.56 72 TYR A CA 1
ATOM 569 C C . TYR A 1 72 ? 1.738 14.694 11.537 1.00 86.56 72 TYR A C 1
ATOM 571 O O . TYR A 1 72 ? 2.662 14.040 12.012 1.00 86.56 72 TYR A O 1
ATOM 579 N N . THR A 1 73 ? 0.863 14.151 10.690 1.00 86.25 73 THR A N 1
ATOM 580 C CA . THR A 1 73 ? 0.936 12.742 10.273 1.00 86.25 73 THR A CA 1
ATOM 581 C C . THR A 1 73 ? 2.207 12.449 9.467 1.00 86.25 73 THR A C 1
ATOM 583 O O . THR A 1 73 ? 2.779 11.365 9.589 1.00 86.25 73 THR A O 1
ATOM 586 N N . LEU A 1 74 ? 2.674 13.399 8.652 1.00 83.38 74 LEU A N 1
ATOM 587 C CA . LEU A 1 74 ? 3.916 13.268 7.880 1.00 83.38 74 LEU A CA 1
ATOM 588 C C . LEU A 1 74 ? 5.177 13.478 8.726 1.00 83.38 74 LEU A C 1
ATOM 590 O O . LEU A 1 74 ? 6.216 12.900 8.408 1.00 83.38 74 LEU A O 1
ATOM 594 N N . LEU A 1 75 ? 5.102 14.299 9.777 1.00 84.19 75 LEU A N 1
ATOM 595 C CA . LEU A 1 75 ? 6.226 14.579 10.675 1.00 84.19 75 LEU A CA 1
ATOM 596 C C . LEU A 1 75 ? 6.384 13.523 11.777 1.00 84.19 75 LEU A C 1
ATOM 598 O O . LEU A 1 75 ? 7.498 13.080 12.040 1.00 84.19 75 LEU A O 1
ATOM 602 N N . CYS A 1 76 ? 5.282 13.127 12.411 1.00 86.56 76 CYS A N 1
ATOM 603 C CA . CYS A 1 76 ? 5.266 12.280 13.607 1.00 86.56 76 CYS A CA 1
ATOM 604 C C . CYS A 1 76 ? 4.792 10.845 13.333 1.00 86.56 76 CYS A C 1
ATOM 606 O O . CYS A 1 76 ? 4.923 9.981 14.197 1.00 86.56 76 CYS A O 1
ATOM 608 N N . GLY A 1 77 ? 4.255 10.573 12.142 1.00 84.56 77 GLY A N 1
ATOM 609 C CA . GLY A 1 77 ? 3.695 9.273 11.782 1.00 84.56 77 GLY A CA 1
ATOM 610 C C . GLY A 1 77 ? 2.203 9.136 12.099 1.00 84.56 77 GLY A C 1
ATOM 611 O O . GLY A 1 77 ? 1.547 10.045 12.608 1.00 84.56 77 GLY A O 1
ATOM 612 N N . LYS A 1 78 ? 1.640 7.974 11.743 1.00 85.25 78 LYS A N 1
ATOM 613 C CA . LYS A 1 78 ? 0.223 7.656 11.972 1.00 85.25 78 LYS A CA 1
ATOM 614 C C . LYS A 1 78 ? 0.006 7.141 13.401 1.00 85.25 78 LYS A C 1
ATOM 616 O O . LYS A 1 78 ? 0.865 6.419 13.908 1.00 85.25 78 LYS A O 1
ATOM 621 N N . PRO A 1 79 ? -1.151 7.437 14.020 1.00 88.75 79 PRO A N 1
ATOM 622 C CA . PRO A 1 79 ? -1.511 6.855 15.308 1.00 88.75 79 PRO A CA 1
ATOM 623 C C . PRO A 1 79 ? -1.629 5.326 15.219 1.00 88.75 79 PRO A C 1
ATOM 625 O O . PRO A 1 79 ? -1.813 4.760 14.134 1.00 88.75 79 PRO A O 1
ATOM 628 N N . GLU A 1 80 ? -1.544 4.654 16.370 1.00 92.69 80 GLU A N 1
ATOM 629 C CA . GLU A 1 80 ? -1.656 3.197 16.424 1.00 92.69 80 GLU A CA 1
ATOM 630 C C . GLU A 1 80 ? -3.025 2.718 15.910 1.00 92.69 80 GLU A C 1
ATOM 632 O O . GLU A 1 80 ? -4.068 3.333 16.146 1.00 92.69 80 GLU A O 1
ATOM 637 N N . LYS A 1 81 ? -3.032 1.583 15.203 1.00 93.44 81 LYS A N 1
ATOM 638 C CA . LYS A 1 81 ? -4.263 0.972 14.697 1.00 93.44 81 LYS A CA 1
ATOM 639 C C . LYS A 1 81 ? -5.122 0.469 15.857 1.00 93.44 81 LYS A C 1
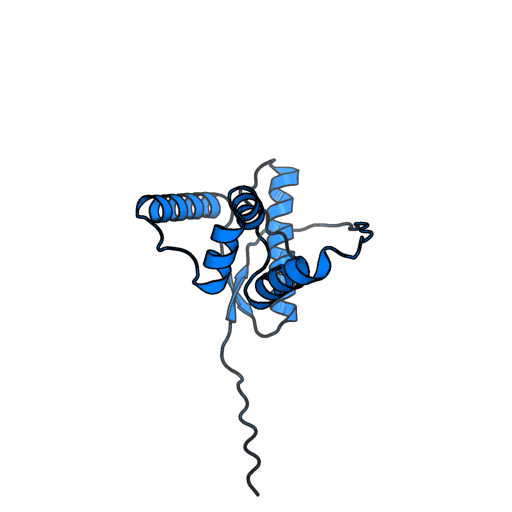ATOM 641 O O . LYS A 1 81 ? -4.695 -0.390 16.630 1.00 93.44 81 LYS A O 1
ATOM 646 N N . THR A 1 82 ? -6.372 0.916 15.904 1.00 97.00 82 THR A N 1
ATOM 647 C CA . THR A 1 82 ? -7.361 0.432 16.874 1.00 97.00 82 THR A CA 1
ATOM 648 C C . THR A 1 82 ? -7.733 -1.037 16.623 1.00 97.00 82 THR A C 1
ATOM 650 O O . THR A 1 82 ? -7.492 -1.584 15.541 1.00 97.00 82 THR A O 1
ATOM 653 N N . LYS A 1 83 ? -8.369 -1.692 17.608 1.00 97.31 83 LYS A N 1
ATOM 654 C CA . LYS A 1 83 ? -8.867 -3.077 17.465 1.00 97.31 83 LYS A CA 1
ATOM 655 C C . LYS A 1 83 ? -9.809 -3.227 16.261 1.00 97.31 83 LYS A C 1
ATOM 657 O O . LYS A 1 83 ? -9.670 -4.179 15.499 1.00 97.31 83 LYS A O 1
ATOM 662 N N . ALA A 1 84 ? -10.693 -2.251 16.044 1.00 96.56 84 ALA A N 1
ATOM 663 C CA . ALA A 1 84 ? -11.604 -2.229 14.901 1.00 96.56 84 ALA A CA 1
ATOM 664 C C . ALA A 1 84 ? -10.858 -2.112 13.559 1.00 96.56 84 ALA A C 1
ATOM 666 O O . ALA A 1 84 ? -11.161 -2.843 12.621 1.00 96.56 84 ALA A O 1
ATOM 667 N N . MET A 1 85 ? -9.825 -1.263 13.474 1.00 95.56 85 MET A N 1
ATOM 668 C CA . MET A 1 85 ? -9.001 -1.140 12.261 1.00 95.56 85 MET A CA 1
ATOM 669 C C . MET A 1 85 ? -8.229 -2.426 11.945 1.00 95.56 85 MET A C 1
ATOM 671 O O . MET A 1 85 ? -8.101 -2.799 10.777 1.00 95.56 85 MET A O 1
ATOM 675 N N . LYS A 1 86 ? -7.713 -3.109 12.978 1.00 96.25 86 LYS A N 1
ATOM 676 C CA . LYS A 1 86 ? -7.037 -4.409 12.835 1.00 96.25 86 LYS A CA 1
ATOM 677 C C . LYS A 1 86 ? -8.019 -5.460 12.299 1.00 96.25 86 LYS A C 1
ATOM 679 O O . LYS A 1 86 ? -7.723 -6.083 11.286 1.00 96.25 86 LYS A O 1
ATOM 684 N N . ALA A 1 87 ? -9.215 -5.562 12.886 1.00 96.94 87 ALA A N 1
ATOM 685 C CA . ALA A 1 87 ? -10.263 -6.477 12.426 1.00 96.94 87 ALA A CA 1
ATOM 686 C C . ALA A 1 87 ? -10.707 -6.200 10.977 1.00 96.94 87 ALA A C 1
ATOM 688 O O . ALA A 1 87 ? -10.799 -7.126 10.171 1.00 96.94 87 ALA A O 1
ATOM 689 N N . GLY A 1 88 ? -10.909 -4.926 10.617 1.00 96.50 88 GLY A N 1
ATOM 690 C CA . GLY A 1 88 ? -11.231 -4.529 9.245 1.00 96.50 88 GLY A CA 1
ATOM 691 C C . GLY A 1 88 ? -10.132 -4.912 8.251 1.00 96.50 88 GLY A C 1
ATOM 692 O O . GLY A 1 88 ? -10.428 -5.440 7.183 1.00 96.50 88 GLY A O 1
ATOM 693 N N . SER A 1 89 ? -8.861 -4.735 8.631 1.00 93.38 89 SER A N 1
ATOM 694 C CA . SER A 1 89 ? -7.715 -5.131 7.797 1.00 93.38 89 SER A CA 1
ATOM 695 C C . SER A 1 89 ? -7.676 -6.646 7.564 1.00 93.38 89 SER A C 1
ATOM 697 O O . SER A 1 89 ? -7.488 -7.078 6.430 1.00 93.38 89 SER A O 1
ATOM 699 N N . SER A 1 90 ? -7.902 -7.451 8.607 1.00 95.12 90 SER A N 1
ATOM 700 C CA . SER A 1 90 ? -7.929 -8.915 8.498 1.00 95.12 90 SER A CA 1
ATOM 701 C C . SER A 1 90 ? -9.075 -9.409 7.619 1.00 95.12 90 SER A C 1
ATOM 703 O O . SER A 1 90 ? -8.871 -10.274 6.770 1.00 95.12 90 SER A O 1
ATOM 705 N N . ARG A 1 91 ? -10.279 -8.838 7.771 1.00 95.19 91 ARG A N 1
ATOM 706 C CA . ARG A 1 91 ? -11.413 -9.204 6.912 1.00 95.19 91 ARG A CA 1
ATOM 707 C C . ARG A 1 91 ? -11.138 -8.848 5.456 1.00 95.19 91 ARG A C 1
ATOM 709 O O . ARG A 1 91 ? -11.443 -9.643 4.572 1.00 95.19 91 ARG A O 1
ATOM 716 N N . HIS A 1 92 ? -10.548 -7.681 5.220 1.00 92.88 92 HIS A N 1
ATOM 717 C CA . HIS A 1 92 ? -10.172 -7.233 3.886 1.00 92.88 92 HIS A CA 1
ATOM 718 C C . HIS A 1 92 ? -9.141 -8.153 3.229 1.00 92.88 92 HIS A C 1
ATOM 720 O O . HIS A 1 92 ? -9.264 -8.470 2.052 1.00 92.88 92 HIS A O 1
ATOM 726 N N . GLU A 1 93 ? -8.153 -8.635 3.984 1.00 90.00 93 GLU A N 1
ATOM 727 C CA . GLU A 1 93 ? -7.174 -9.600 3.477 1.00 90.00 93 GLU A CA 1
ATOM 728 C C . GLU A 1 93 ? -7.810 -10.951 3.130 1.00 90.00 93 GLU A C 1
ATOM 730 O O . GLU A 1 93 ? -7.601 -11.436 2.021 1.00 90.00 93 GLU A O 1
ATOM 735 N N . ALA A 1 94 ? -8.670 -11.492 3.999 1.00 91.31 94 ALA A N 1
ATOM 736 C CA . ALA A 1 94 ? -9.402 -12.728 3.715 1.00 91.31 94 ALA A CA 1
ATOM 737 C C . ALA A 1 94 ? -10.242 -12.615 2.428 1.00 91.31 94 ALA A C 1
ATOM 739 O O . ALA A 1 94 ? -10.214 -13.496 1.575 1.00 91.31 94 ALA A O 1
ATOM 740 N N . LEU A 1 95 ? -10.928 -11.481 2.244 1.00 90.38 95 LEU A N 1
ATOM 741 C CA . LEU A 1 95 ? -11.692 -11.195 1.028 1.00 90.38 95 LEU A CA 1
ATOM 742 C C . LEU A 1 95 ? -10.793 -11.118 -0.219 1.00 90.38 95 LEU A C 1
ATOM 744 O O . LEU A 1 95 ? -11.214 -11.505 -1.308 1.00 90.38 95 LEU A O 1
ATOM 748 N N . LYS A 1 96 ? -9.561 -10.619 -0.114 1.00 84.12 96 LYS A N 1
ATOM 749 C CA . LYS A 1 96 ? -8.638 -10.627 -1.260 1.00 84.12 96 LYS A CA 1
ATOM 750 C C . LYS A 1 96 ? -8.209 -12.040 -1.624 1.00 84.12 96 LYS A C 1
ATOM 752 O O . LYS A 1 96 ? -8.165 -12.357 -2.808 1.00 84.12 96 LYS A O 1
ATOM 757 N N . GLU A 1 97 ? -7.929 -12.874 -0.628 1.00 87.00 97 GLU A N 1
ATOM 758 C CA . GLU A 1 97 ? -7.476 -14.256 -0.825 1.00 87.00 97 GLU A CA 1
ATOM 759 C C . GLU A 1 97 ? -8.540 -15.163 -1.456 1.00 87.00 97 GLU A C 1
ATOM 761 O O . GLU A 1 97 ? -8.187 -16.104 -2.168 1.00 87.00 97 GLU A O 1
ATOM 766 N N . GLU A 1 98 ? -9.827 -14.853 -1.263 1.00 86.25 98 GLU A N 1
ATOM 767 C CA . GLU A 1 98 ? -10.939 -15.521 -1.958 1.00 86.25 98 GLU A CA 1
ATOM 768 C C . GLU A 1 98 ? -10.830 -15.392 -3.491 1.00 86.25 98 GLU A C 1
ATOM 770 O O . GLU A 1 98 ? -11.205 -16.315 -4.211 1.00 86.25 98 GLU A O 1
ATOM 775 N N . VAL A 1 99 ? -10.308 -14.264 -3.994 1.00 81.69 99 VAL A N 1
ATOM 776 C CA . VAL A 1 99 ? -10.255 -13.951 -5.435 1.00 81.69 99 VAL A CA 1
ATOM 777 C C . VAL A 1 99 ? -8.850 -14.158 -6.006 1.00 81.69 99 VAL A C 1
ATOM 779 O O . VAL A 1 99 ? -8.691 -14.694 -7.099 1.00 81.69 99 VAL A O 1
ATOM 782 N N . ILE A 1 100 ? -7.812 -13.745 -5.274 1.00 81.81 100 ILE A N 1
ATOM 783 C CA . ILE A 1 100 ? -6.429 -13.687 -5.756 1.00 81.81 100 ILE A CA 1
ATOM 784 C C . ILE A 1 100 ? -5.498 -14.372 -4.750 1.00 81.81 100 ILE A C 1
ATOM 786 O O . ILE A 1 100 ? -5.367 -13.945 -3.603 1.00 81.81 100 ILE A O 1
ATOM 790 N N . LYS A 1 101 ? -4.773 -15.405 -5.196 1.00 84.75 101 LYS A N 1
ATOM 791 C CA . LYS A 1 101 ? -3.805 -16.140 -4.364 1.00 84.75 101 LYS A CA 1
ATOM 792 C C . LYS A 1 101 ? -2.394 -15.580 -4.515 1.00 84.75 101 LYS A C 1
ATOM 794 O O . LYS A 1 101 ? -1.857 -15.545 -5.620 1.00 84.75 101 LYS A O 1
ATOM 799 N N . LYS A 1 102 ? -1.772 -15.205 -3.395 1.00 83.75 102 LYS A N 1
ATOM 800 C CA . LYS A 1 102 ? -0.386 -14.713 -3.340 1.00 83.75 102 LYS A CA 1
ATOM 801 C C . LYS A 1 102 ? 0.599 -15.890 -3.326 1.00 83.75 102 LYS A C 1
ATOM 803 O O . LYS A 1 102 ? 0.585 -16.697 -2.401 1.00 83.75 102 LYS A O 1
ATOM 808 N N . VAL A 1 103 ? 1.492 -15.965 -4.308 1.00 87.38 103 VAL A N 1
ATOM 809 C CA . VAL A 1 103 ? 2.551 -16.988 -4.405 1.00 87.38 103 VAL A CA 1
ATOM 810 C C . VAL A 1 103 ? 3.903 -16.340 -4.155 1.00 87.38 103 VAL A C 1
ATOM 812 O O . VAL A 1 103 ? 4.221 -15.364 -4.813 1.00 87.38 103 VAL A O 1
ATOM 815 N N . LYS A 1 104 ? 4.724 -16.859 -3.236 1.00 85.75 104 LYS A N 1
ATOM 816 C CA . LYS A 1 104 ? 6.066 -16.305 -2.969 1.00 85.75 104 LYS A CA 1
ATOM 817 C C . LYS A 1 104 ? 6.999 -16.515 -4.163 1.00 85.75 104 LYS A C 1
ATOM 819 O O . LYS A 1 104 ? 7.134 -17.639 -4.637 1.00 85.75 104 LYS A O 1
ATOM 824 N N . VAL A 1 105 ? 7.679 -15.457 -4.595 1.00 88.12 105 VAL A N 1
ATOM 825 C CA . VAL A 1 105 ? 8.651 -15.461 -5.697 1.00 88.12 105 VAL A CA 1
ATOM 826 C C . VAL A 1 105 ? 9.916 -14.729 -5.269 1.00 88.12 105 VAL A C 1
ATOM 828 O O . VAL A 1 105 ? 9.864 -13.756 -4.518 1.00 88.12 105 VAL A O 1
ATOM 831 N N . ARG A 1 106 ? 11.070 -15.240 -5.695 1.00 89.00 106 ARG A N 1
ATOM 832 C CA . ARG A 1 106 ? 12.368 -14.618 -5.420 1.00 89.00 106 ARG A CA 1
ATOM 833 C C . ARG A 1 106 ? 12.591 -13.457 -6.382 1.00 89.00 106 ARG A C 1
ATOM 835 O O . ARG A 1 106 ? 12.253 -13.573 -7.554 1.00 89.00 106 ARG A O 1
ATOM 842 N N . VAL A 1 107 ? 13.118 -12.358 -5.859 1.00 90.25 107 VAL A N 1
ATOM 843 C CA . VAL A 1 107 ? 13.379 -11.128 -6.605 1.00 90.25 107 VAL A CA 1
ATOM 844 C C . VAL A 1 107 ? 14.823 -10.748 -6.359 1.00 90.25 107 VAL A C 1
ATOM 846 O O . VAL A 1 107 ? 15.207 -10.537 -5.203 1.00 90.25 107 VAL A O 1
ATOM 849 N N . ASP A 1 108 ? 15.592 -10.667 -7.438 1.00 88.44 108 ASP A N 1
ATOM 850 C CA . ASP A 1 108 ? 17.027 -10.414 -7.370 1.00 88.44 108 ASP A CA 1
ATOM 851 C C . ASP A 1 108 ? 17.372 -9.026 -7.929 1.00 88.44 108 ASP A C 1
ATOM 853 O O . ASP A 1 108 ? 18.277 -8.375 -7.403 1.00 88.44 108 ASP A O 1
ATOM 857 N N . SER A 1 109 ? 16.614 -8.531 -8.921 1.00 92.38 109 SER A N 1
ATOM 858 C CA . SER A 1 109 ? 16.847 -7.220 -9.544 1.00 92.38 109 SER A CA 1
ATOM 859 C C . SER A 1 109 ? 15.709 -6.204 -9.374 1.00 92.38 109 SER A C 1
ATOM 861 O O . SER A 1 109 ? 14.566 -6.534 -9.052 1.00 92.38 109 SER A O 1
ATOM 863 N N . ALA A 1 110 ? 16.007 -4.927 -9.634 1.00 87.38 110 ALA A N 1
ATOM 864 C CA . ALA A 1 110 ? 15.012 -3.852 -9.656 1.00 87.38 110 ALA A CA 1
ATOM 865 C C . ALA A 1 110 ? 14.007 -4.021 -10.810 1.00 87.38 110 ALA A C 1
ATOM 867 O O . ALA A 1 110 ? 12.824 -3.710 -10.657 1.00 87.38 110 ALA A O 1
ATOM 868 N N . GLU A 1 111 ? 14.456 -4.553 -11.945 1.00 91.69 111 GLU A N 1
ATOM 869 C CA . GLU A 1 111 ? 13.615 -4.897 -13.091 1.00 91.69 111 GLU A CA 1
ATOM 870 C C . GLU A 1 111 ? 12.604 -5.985 -12.718 1.00 91.69 111 GLU A C 1
ATOM 872 O O . GLU A 1 111 ? 11.434 -5.867 -13.080 1.00 91.69 111 GLU A O 1
ATOM 877 N N . ASP A 1 112 ? 13.005 -6.976 -11.913 1.00 89.12 112 ASP A N 1
ATOM 878 C CA . ASP A 1 112 ? 12.107 -8.026 -11.420 1.00 89.12 112 ASP A CA 1
ATOM 879 C C . ASP A 1 112 ? 11.000 -7.432 -10.541 1.00 89.12 112 ASP A C 1
ATOM 881 O O . ASP A 1 112 ? 9.836 -7.811 -10.656 1.00 89.12 112 ASP A O 1
ATOM 885 N N . VAL A 1 113 ? 11.320 -6.437 -9.702 1.00 88.06 113 VAL A N 1
ATOM 886 C CA . VAL A 1 113 ? 10.311 -5.718 -8.903 1.00 88.06 113 VAL A CA 1
ATOM 887 C C . VAL A 1 113 ? 9.279 -5.042 -9.808 1.00 88.06 113 VAL A C 1
ATOM 889 O O . VAL A 1 113 ? 8.078 -5.110 -9.533 1.00 88.06 113 VAL A O 1
ATOM 892 N N . TRP A 1 114 ? 9.715 -4.379 -10.880 1.00 89.19 114 TRP A N 1
ATOM 893 C CA . TRP A 1 114 ? 8.803 -3.748 -11.837 1.00 89.19 114 TRP A CA 1
ATOM 894 C C . TRP A 1 114 ? 8.000 -4.774 -12.631 1.00 89.19 114 TRP A C 1
ATOM 896 O O . TRP A 1 114 ? 6.791 -4.600 -12.786 1.00 89.19 114 TRP A O 1
ATOM 906 N N . ALA A 1 115 ? 8.625 -5.873 -13.051 1.00 90.06 115 ALA A N 1
ATOM 907 C CA . ALA A 1 115 ? 7.944 -6.979 -13.708 1.00 90.06 115 ALA A CA 1
ATOM 908 C C . ALA A 1 115 ? 6.825 -7.541 -12.818 1.00 90.06 115 ALA A C 1
ATOM 910 O O . ALA A 1 115 ? 5.697 -7.702 -13.280 1.00 90.06 115 ALA A O 1
ATOM 911 N N . LEU A 1 116 ? 7.084 -7.733 -11.521 1.00 90.19 116 LEU A N 1
ATOM 912 C CA . LEU A 1 116 ? 6.073 -8.159 -10.551 1.00 90.19 116 LEU A CA 1
ATOM 913 C C . LEU A 1 116 ? 4.918 -7.168 -10.411 1.00 90.19 116 LEU A C 1
ATOM 915 O O . LEU A 1 116 ? 3.763 -7.580 -10.299 1.00 90.19 116 LEU A O 1
ATOM 919 N N . LYS A 1 117 ? 5.207 -5.865 -10.404 1.00 88.56 117 LYS A N 1
ATOM 920 C CA . LYS A 1 117 ? 4.175 -4.821 -10.346 1.00 88.56 117 LYS A CA 1
ATOM 921 C C . LYS A 1 117 ? 3.261 -4.893 -11.566 1.00 88.56 117 LYS A C 1
ATOM 923 O O . LYS A 1 117 ? 2.049 -5.020 -11.404 1.00 88.56 117 LYS A O 1
ATOM 928 N N . PHE A 1 118 ? 3.834 -4.884 -12.769 1.00 90.38 118 PHE A N 1
ATOM 929 C CA . PHE A 1 118 ? 3.058 -4.986 -14.007 1.00 90.38 118 PHE A CA 1
ATOM 930 C C . PHE A 1 118 ? 2.271 -6.290 -14.078 1.00 90.38 118 PHE A C 1
ATOM 932 O O . PHE A 1 118 ? 1.095 -6.281 -14.432 1.00 90.38 118 PHE A O 1
ATOM 939 N N . PHE A 1 119 ? 2.884 -7.397 -13.671 1.00 89.88 119 PHE A N 1
ATOM 940 C CA . PHE A 1 119 ? 2.222 -8.690 -13.658 1.00 89.88 119 PHE A CA 1
ATOM 941 C C . PHE A 1 119 ? 1.009 -8.708 -12.719 1.00 89.88 119 PHE A C 1
ATOM 943 O O . PHE A 1 119 ? -0.080 -9.095 -13.131 1.00 89.88 119 PHE A O 1
ATOM 950 N N . ASN A 1 120 ? 1.158 -8.207 -11.490 1.00 88.81 120 ASN A N 1
ATOM 951 C CA . ASN A 1 120 ? 0.053 -8.114 -10.534 1.00 88.81 120 ASN A CA 1
ATOM 952 C C . ASN A 1 120 ? -1.064 -7.166 -11.011 1.00 88.81 120 ASN A C 1
ATOM 954 O O . ASN A 1 120 ? -2.234 -7.424 -10.734 1.00 88.81 120 ASN A O 1
ATOM 958 N N . PHE A 1 121 ? -0.734 -6.097 -11.745 1.00 90.00 121 PHE A N 1
ATOM 959 C CA . PHE A 1 121 ? -1.744 -5.244 -12.379 1.00 90.00 121 PHE A CA 1
ATOM 960 C C . PHE A 1 121 ? -2.536 -6.008 -13.439 1.00 90.00 121 PHE A C 1
ATOM 962 O O . PHE A 1 121 ? -3.761 -6.002 -13.403 1.00 90.00 121 PHE A O 1
ATOM 969 N N . ILE A 1 122 ? -1.854 -6.709 -14.346 1.00 88.38 122 ILE A N 1
ATOM 970 C CA . ILE A 1 122 ? -2.505 -7.488 -15.410 1.00 88.38 122 ILE A CA 1
ATOM 971 C C . ILE A 1 122 ? -3.429 -8.555 -14.809 1.00 88.38 122 ILE A C 1
ATOM 973 O O . ILE A 1 122 ? -4.569 -8.713 -15.240 1.00 88.38 122 ILE A O 1
ATOM 977 N N . VAL A 1 123 ? -2.965 -9.247 -13.768 1.00 86.38 123 VAL A N 1
ATOM 978 C CA . VAL A 1 123 ? -3.731 -10.306 -13.094 1.00 86.38 123 VAL A CA 1
ATOM 979 C C . VAL A 1 123 ? -4.972 -9.761 -12.392 1.00 86.38 123 VAL A C 1
ATOM 981 O O . VAL A 1 123 ? -5.975 -10.461 -12.331 1.00 86.38 123 VAL A O 1
ATOM 984 N N . GLY A 1 124 ? -4.936 -8.525 -11.890 1.00 85.31 124 GLY A N 1
ATOM 985 C CA . GLY A 1 124 ? -6.127 -7.854 -11.365 1.00 85.31 124 GLY A CA 1
ATOM 986 C C . GLY A 1 124 ? -7.031 -7.273 -12.458 1.00 85.31 124 GLY A C 1
ATOM 987 O O . GLY A 1 124 ? -8.245 -7.269 -12.311 1.00 85.31 124 GLY A O 1
ATOM 988 N N . ALA A 1 125 ? -6.475 -6.781 -13.566 1.00 89.00 125 ALA A N 1
ATOM 989 C CA . ALA A 1 125 ? -7.257 -6.139 -14.622 1.00 89.00 125 ALA A CA 1
ATOM 990 C C . ALA A 1 125 ? -8.090 -7.152 -15.422 1.00 89.00 125 ALA A C 1
ATOM 992 O O . ALA A 1 125 ? -9.217 -6.852 -15.807 1.00 89.00 125 ALA A O 1
ATOM 993 N N . ASN A 1 126 ? -7.569 -8.361 -15.642 1.00 85.81 126 ASN A N 1
ATOM 994 C CA . ASN A 1 126 ? -8.256 -9.366 -16.452 1.00 85.81 126 ASN A CA 1
ATOM 995 C C . ASN A 1 126 ? -9.599 -9.818 -15.835 1.00 85.81 126 ASN A C 1
ATOM 997 O O . ASN A 1 126 ? -10.613 -9.699 -16.521 1.00 85.81 126 ASN A O 1
ATOM 1001 N N . PRO A 1 127 ? -9.686 -10.258 -14.563 1.00 81.81 127 PRO A N 1
ATOM 1002 C CA . PRO A 1 127 ? -10.967 -10.625 -13.952 1.00 81.81 127 PRO A CA 1
ATOM 1003 C C . PRO A 1 127 ? -11.947 -9.451 -13.869 1.00 81.81 127 PRO A C 1
ATOM 1005 O O . PRO A 1 127 ? -13.155 -9.644 -13.979 1.00 81.81 127 PRO A O 1
ATOM 1008 N N . LEU A 1 128 ? -11.451 -8.217 -13.723 1.00 87.50 128 LEU A N 1
ATOM 1009 C CA . LEU A 1 128 ? -12.305 -7.032 -13.778 1.00 87.50 128 LEU A CA 1
ATOM 1010 C C . LEU A 1 128 ? -12.976 -6.875 -15.149 1.00 87.50 128 LEU A C 1
ATOM 1012 O O . LEU A 1 128 ? -14.149 -6.521 -15.211 1.00 87.50 128 LEU A O 1
ATOM 1016 N N . LEU A 1 129 ? -12.243 -7.139 -16.231 1.00 87.50 129 LEU A N 1
ATOM 1017 C CA . LEU A 1 129 ? -12.752 -7.016 -17.597 1.00 87.50 129 LEU A CA 1
ATOM 1018 C C . LEU A 1 129 ? -13.659 -8.185 -18.007 1.00 87.50 129 LEU A C 1
ATOM 1020 O O . LEU A 1 129 ? -14.637 -7.956 -18.713 1.00 87.50 129 LEU A O 1
ATOM 1024 N N . PHE A 1 130 ? -13.351 -9.415 -17.584 1.00 85.44 130 PHE A N 1
ATOM 1025 C CA . PHE A 1 130 ? -14.083 -10.616 -18.014 1.00 85.44 130 PHE A CA 1
ATOM 1026 C C . PHE A 1 130 ? -15.200 -11.034 -17.054 1.00 85.44 130 PHE A C 1
ATOM 1028 O O . PHE A 1 130 ? -16.316 -11.300 -17.491 1.00 85.44 130 PHE A O 1
ATOM 1035 N N . ASP A 1 131 ? -14.915 -11.062 -15.754 1.00 81.94 131 ASP A N 1
ATOM 1036 C CA . ASP A 1 131 ? -15.843 -11.542 -14.724 1.00 81.94 131 ASP A CA 1
ATOM 1037 C C . ASP A 1 131 ? -16.564 -10.382 -14.012 1.00 81.94 131 ASP A C 1
ATOM 1039 O O . ASP A 1 131 ? -17.434 -10.602 -13.168 1.00 81.94 131 ASP A O 1
ATOM 1043 N N . GLY A 1 132 ? -16.184 -9.132 -14.313 1.00 83.38 132 GLY A N 1
ATOM 1044 C CA . GLY A 1 132 ? -16.698 -7.935 -13.644 1.00 83.38 132 GLY A CA 1
ATOM 1045 C C . GLY A 1 132 ? -16.287 -7.838 -12.173 1.00 83.38 132 GLY A C 1
ATOM 1046 O O . GLY A 1 132 ? -16.868 -7.054 -11.421 1.00 83.38 132 GLY A O 1
ATOM 1047 N N . LEU A 1 133 ? -15.318 -8.648 -11.731 1.00 78.38 133 LEU A N 1
ATOM 1048 C CA . LEU A 1 133 ? -15.030 -8.840 -10.315 1.00 78.38 133 LEU A CA 1
ATOM 1049 C C . LEU A 1 133 ? -13.538 -8.702 -10.031 1.00 78.38 133 LEU A C 1
ATOM 1051 O O . LEU A 1 133 ? -12.725 -9.552 -10.376 1.00 78.38 133 LEU A O 1
ATOM 1055 N N . THR A 1 134 ? -13.165 -7.625 -9.346 1.00 82.38 134 THR A N 1
ATOM 1056 C CA . THR A 1 134 ? -11.834 -7.440 -8.758 1.00 82.38 134 THR A CA 1
ATOM 1057 C C . THR A 1 134 ? -11.953 -6.509 -7.566 1.00 82.38 134 THR A C 1
ATOM 1059 O O . THR A 1 134 ? -12.529 -5.430 -7.667 1.00 82.38 134 THR A O 1
ATOM 1062 N N . ARG A 1 135 ? -11.430 -6.934 -6.410 1.00 82.19 135 ARG A N 1
ATOM 1063 C CA . ARG A 1 135 ? -11.548 -6.155 -5.167 1.00 82.19 135 ARG A CA 1
ATOM 1064 C C . ARG A 1 135 ? -10.579 -4.984 -5.103 1.00 82.19 135 ARG A C 1
ATOM 1066 O O . ARG A 1 135 ? -10.915 -3.956 -4.529 1.00 82.19 135 ARG A O 1
ATOM 1073 N N . GLU A 1 136 ? -9.390 -5.141 -5.672 1.00 84.25 136 GLU A N 1
ATOM 1074 C CA . GLU A 1 136 ? -8.381 -4.089 -5.735 1.00 84.25 136 GLU A CA 1
ATOM 1075 C C . GLU A 1 136 ? -7.522 -4.239 -6.981 1.00 84.25 136 GLU A C 1
ATOM 1077 O O . GLU A 1 136 ? -7.129 -5.351 -7.332 1.00 84.25 136 GLU A O 1
ATOM 1082 N N . LEU A 1 137 ? -7.171 -3.107 -7.587 1.00 86.38 137 LEU A N 1
ATOM 1083 C CA . LEU A 1 137 ? -6.238 -3.043 -8.699 1.00 86.38 137 LEU A CA 1
ATOM 1084 C C . LEU A 1 137 ? -5.073 -2.122 -8.312 1.00 86.38 137 LEU A C 1
ATOM 1086 O O . LEU A 1 137 ? -5.307 -0.950 -8.001 1.00 86.38 137 LEU A O 1
ATOM 1090 N N . PRO A 1 138 ? -3.826 -2.621 -8.271 1.00 81.06 138 PRO A N 1
ATOM 1091 C CA . PRO A 1 138 ? -2.701 -1.807 -7.842 1.00 81.06 138 PRO A CA 1
ATOM 1092 C C . PRO A 1 138 ? -2.316 -0.801 -8.931 1.00 81.06 138 PRO A C 1
ATOM 1094 O O 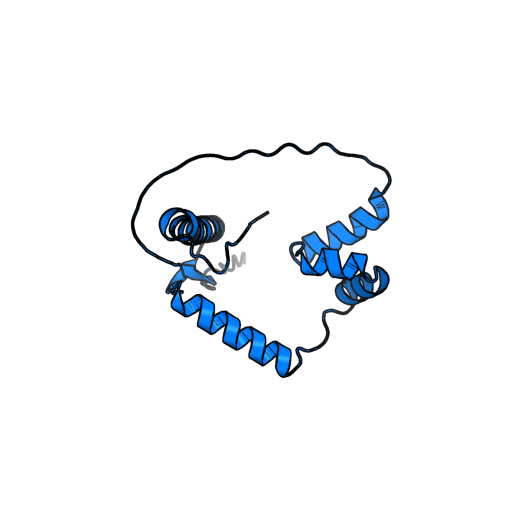. PRO A 1 138 ? -1.955 -1.189 -10.035 1.00 81.06 138 PRO A O 1
ATOM 1097 N N . LEU A 1 139 ? -2.349 0.493 -8.613 1.00 79.69 139 LEU A N 1
ATOM 1098 C CA . LEU A 1 139 ? -1.858 1.549 -9.499 1.00 79.69 139 LEU A CA 1
ATOM 1099 C C . LEU A 1 139 ? -0.447 1.956 -9.077 1.00 79.69 139 LEU A C 1
ATOM 1101 O O . LEU A 1 139 ? -0.190 2.219 -7.901 1.00 79.69 139 LEU A O 1
ATOM 1105 N N . PHE A 1 140 ? 0.466 2.006 -10.042 1.00 76.25 140 PHE A N 1
ATOM 1106 C CA . PHE A 1 140 ? 1.854 2.404 -9.826 1.00 76.25 140 PHE A CA 1
ATOM 1107 C C . PHE A 1 140 ? 2.107 3.750 -10.519 1.00 76.25 140 PHE A C 1
ATOM 1109 O O . PHE A 1 140 ? 1.640 3.959 -11.636 1.00 76.25 140 PHE A O 1
ATOM 1116 N N . CYS A 1 141 ? 2.814 4.650 -9.831 1.00 57.12 141 CYS A N 1
ATOM 1117 C CA . CYS A 1 141 ? 3.205 5.993 -10.274 1.00 57.12 141 CYS A CA 1
ATOM 1118 C C . CYS A 1 141 ? 4.734 6.097 -10.254 1.00 57.12 141 CYS A C 1
ATOM 1120 O O . CYS A 1 141 ? 5.336 5.458 -9.353 1.00 57.12 141 CYS A O 1
#

=== Feature glossary ===
A reading guide for the features in this record.

Start from the sequence.

  · Sequence gives the chain of amino acids in standard one-letter code (A=alanine, C=cysteine, …, Y=tyrosine), read N→C. It is the only feature that is directly encoded by the gene; all structural features are derived from the folded form of this sequence.

Fold it, and you get atomic coordinates and the backbone conformation that goes with them.

  · Structure coordinates are given as an mmCIF _atom_site loop: one row per atom with element, residue name, chain id, sequence number, and x/y/z position in Å. Only the four main-chain atoms per residue are included here; side chains are omitted to keep the record compact.

  · Backbone dihedral angles. Every residue except chain termini has a φ (preceding-C → N → Cα → C) and a ψ (N → Cα → C → next-N). They are reported in degrees following the IUPAC sign convention. Secondary structure is essentially a statement about which (φ, ψ) basin each residue occupies.

  · Eight-state secondary structure (DSSP): H is the canonical α-helix, G the tighter 3₁₀-helix, I the wider π-helix; E/B are β-structure, T and S are turns and bends, and '-' is everything else. DSSP derives these from the pattern of main-chain N–H···O=C hydrogen bonds, not from the sequence.

  · SS3 is a coarse helix/strand/coil call (letters a/b/c) made by the P-SEA algorithm from inter-Cα distances and dihedrals. It is less detailed than DSSP but needs only Cα positions.

Summarize the fold with a handful of shape descriptors and a per-residue structural alphabet.

  · Radius of gyration (Rg) is the root-mean-square distance of Cα atoms from their centroid — a single number for overall size and compactness. A globular domain of N residues has Rg ≈ 2.2·N^0.38 Å; an extended or disordered chain has a much larger Rg. The Cα contact count is the number of residue pairs whose Cα atoms are within 8 Å and are more than four positions apart in sequence — a standard proxy for tertiary packing density. The bounding box is the smallest axis-aligned box enclosing all Cα atoms.

  · 3Di is Foldseek's structural alphabet. Each residue is assigned one of twenty discrete states based on how its Cα sits relative to its spatial (not sequential) neighbors. Aligning 3Di strings finds structural homologs roughly as well as full 3D superposition, but orders of magnitude faster.

  · Solvent-accessible surface area (SASA) is the area in Å² traced out by the centre of a 1.4 Å probe sphere (a water molecule) rolled over the protein's van der Waals surface (Shrake–Rupley / Lee–Richards construction). Buried residues have near-zero SASA; fully exposed residues can exceed 200 Å². The total SASA scales roughly with the number of surface residues.

Ask how reliable the model is.

  · For AlphaFold models, the B-factor field carries pLDDT — the model's own estimate of local accuracy on a 0–100 scale. Regions with pLDDT<50 should be treated as essentially unmodeled; they often correspond to intrinsically disordered segments.

  · For experimental (PDB) structures, the B-factor (temperature factor) quantifies the positional spread of each atom in the crystal — a combination of thermal vibration and static disorder — in units of Å². High B-factors mark flexible loops or poorly resolved regions; low B-factors mark the rigid, well-ordered core.

  · Predicted Aligned Error (PAE) is an AlphaFold confidence matrix: entry (i, j) is the expected error in the position of residue j, in ångströms, when the prediction is superimposed on the true structure at residue i. Low PAE within a block of residues means that block is internally rigid and well-predicted; high PAE between two blocks means their relative placement is uncertain even if each block individually is confident.

Place it in context: what it resembles, what it is annotated as, and how it looks.

  · Structural nearest neighbors (via Foldseek easy-search vs the PDB). Reported per hit: target PDB id, E-value, and alignment TM-score. A TM-score above ~0.5 is the conventional threshold for 'same fold'.

  · Fu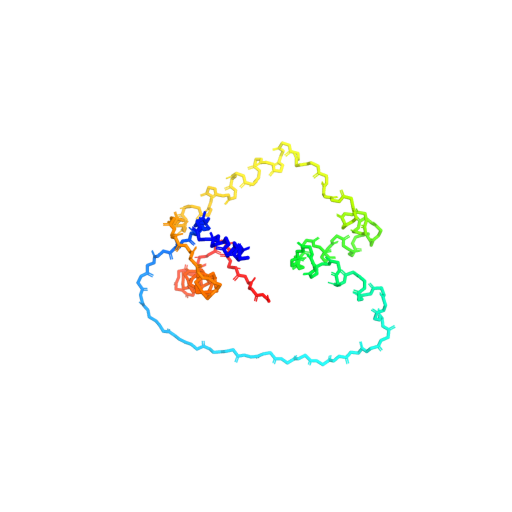nctional annotations link the protein to curated databases. InterPro entries identify conserved domains and families by matching the sequence against member-database signatures (Pfam, PROSITE, CDD, …). Gene Ontology (GO) terms describe molecular function, biological process, and cellular component in a controlled vocabulary. CATH places the structure in a hierarchical fold classification (Class/Architecture/Topology/Homologous-superfamily). The organism is the source species.

  · The contact map is a binary N×N matrix image: pixel (i, j) is dark where Cα_i and Cα_j are within 8 Å and |i−j|>4. Because the |i−j|>4 filter removes local helical contacts, off-diagonal stripes parallel to the main diagonal indicate parallel β-sheets; stripes perpendicular to it indicate antiparallel β-sheets. The Ramachandran plot scatters every residue's (φ, ψ) pair against the sterically allowed regions. The PAE heatmap renders the predicted-aligned-error matrix.

  · Six rendered views show the 3D structure from the faces of a cube — i.e. along ±x, ±y, ±z. Rendering representation is drawn randomly per protein from cartoon (secondary-structure ribbons), sticks (backbone bonds), or molecular surface; coloring is either N→C rainbow (blue at the N-terminus through red at the C-terminus) or one color per chain.